Protein AF-A0A932LG18-F1 (afdb_monomer)

Mean predicted aligned error: 5.02 Å

Foldseek 3Di:
DADPPDDPLDGPDDDDDDDDDPPDDCVVCVVVVVVVSNVCSVCVVVVVVCVVVPVDDDD

Nearest PDB structures (foldseek):
  6s83-assembly4_H  TM=9.424E-01  e=5.026E-01  Pyrococcus furiosus DSM 3638
  6s81-assembly2_B  TM=9.270E-01  e=1.639E+00  Pyrococcus furiosus DSM 3638

Solvent-accessible surface area (backbone atoms only — not comparable to full-atom values): 3946 Å² total; per-residue (Å²): 103,80,59,92,90,55,60,88,61,60,55,83,55,85,87,85,87,82,87,72,62,89,97,59,56,68,79,77,46,45,65,58,52,53,46,50,53,54,55,52,32,77,38,48,64,61,51,50,66,39,40,73,81,56,77,47,92,75,135

Structure (mmCIF, N/CA/C/O backbone):
data_AF-A0A932LG18-F1
#
_entry.id   AF-A0A932LG18-F1
#
loop_
_atom_site.group_PDB
_atom_site.id
_atom_site.type_symbol
_atom_site.label_atom_id
_atom_site.label_alt_id
_atom_site.label_comp_id
_atom_site.label_asym_id
_atom_site.label_entity_id
_atom_site.label_seq_id
_atom_site.pdbx_PDB_ins_code
_atom_site.Cartn_x
_atom_site.Cartn_y
_atom_site.Cartn_z
_atom_site.occupancy
_atom_site.B_iso_or_equiv
_atom_site.auth_seq_id
_atom_site.auth_comp_id
_atom_site.auth_asym_id
_atom_site.auth_atom_id
_atom_site.pdbx_PDB_model_num
ATOM 1 N N . MET A 1 1 ? -1.384 14.490 -1.653 1.00 52.25 1 MET A N 1
ATOM 2 C CA . MET A 1 1 ? -0.622 15.473 -2.458 1.00 52.25 1 MET A CA 1
ATOM 3 C C . MET A 1 1 ? 0.562 14.729 -3.048 1.00 52.25 1 MET A C 1
ATOM 5 O O . MET A 1 1 ? 1.124 13.907 -2.337 1.00 52.25 1 MET A O 1
ATOM 9 N N . VAL A 1 2 ? 0.888 14.960 -4.317 1.00 66.00 2 VAL A N 1
ATOM 10 C CA . VAL A 1 2 ? 2.076 14.391 -4.976 1.00 66.00 2 VAL A CA 1
ATOM 11 C C . VAL A 1 2 ? 2.988 15.538 -5.381 1.00 66.00 2 VAL A C 1
ATOM 13 O O . VAL A 1 2 ? 2.494 16.614 -5.723 1.00 66.00 2 VAL A O 1
ATOM 16 N N . GLU A 1 3 ? 4.295 15.329 -5.310 1.00 75.81 3 GLU A N 1
ATOM 17 C CA . GLU A 1 3 ? 5.286 16.335 -5.681 1.00 75.81 3 GLU A CA 1
ATOM 18 C C . GLU A 1 3 ? 5.923 15.964 -7.021 1.00 75.81 3 GLU A C 1
ATOM 20 O O . GLU A 1 3 ? 6.292 14.813 -7.258 1.00 75.81 3 GLU A O 1
ATOM 25 N N . ALA A 1 4 ? 6.024 16.936 -7.928 1.00 73.12 4 ALA A N 1
ATOM 26 C CA . ALA A 1 4 ? 6.636 16.712 -9.229 1.00 73.12 4 ALA A CA 1
ATOM 27 C C . ALA A 1 4 ? 8.138 16.434 -9.063 1.00 73.12 4 ALA A C 1
ATOM 29 O O . ALA A 1 4 ? 8.862 17.250 -8.501 1.00 73.12 4 ALA A O 1
ATOM 30 N N . GLY A 1 5 ? 8.601 15.296 -9.584 1.00 80.19 5 GLY A N 1
ATOM 31 C CA . GLY A 1 5 ? 10.000 14.868 -9.488 1.00 80.19 5 GLY A CA 1
ATOM 32 C C . GLY A 1 5 ? 10.289 13.879 -8.356 1.00 80.19 5 GLY A C 1
ATOM 33 O O . GLY A 1 5 ? 11.385 13.323 -8.337 1.00 80.19 5 GLY A O 1
ATOM 34 N N . HIS A 1 6 ? 9.322 13.605 -7.473 1.00 81.81 6 HIS A N 1
ATOM 35 C CA . HIS A 1 6 ? 9.435 12.526 -6.492 1.00 81.81 6 HIS A CA 1
ATOM 36 C C . HIS A 1 6 ? 9.001 11.170 -7.073 1.00 81.81 6 HIS A C 1
ATOM 38 O O . HIS A 1 6 ? 8.101 11.131 -7.922 1.00 81.81 6 HIS A O 1
ATOM 44 N N . PRO A 1 7 ? 9.628 10.056 -6.641 1.00 86.44 7 PRO A N 1
ATOM 45 C CA . PRO A 1 7 ? 9.196 8.716 -7.019 1.00 86.44 7 PRO A CA 1
ATOM 46 C C . PRO A 1 7 ? 7.722 8.488 -6.666 1.00 86.44 7 PRO A C 1
ATOM 48 O O . PRO A 1 7 ? 7.243 8.899 -5.611 1.00 86.44 7 PRO A O 1
ATOM 51 N N . VAL A 1 8 ? 6.982 7.839 -7.565 1.00 85.12 8 VAL A N 1
ATOM 52 C CA . VAL A 1 8 ? 5.535 7.604 -7.394 1.00 85.12 8 VAL A CA 1
ATOM 53 C C . VAL A 1 8 ? 5.214 6.631 -6.252 1.00 85.12 8 VAL A C 1
ATOM 55 O O . VAL A 1 8 ? 4.108 6.653 -5.721 1.00 85.12 8 VAL A O 1
ATOM 58 N N . ASP A 1 9 ? 6.182 5.801 -5.875 1.00 88.44 9 ASP A N 1
ATOM 59 C CA . ASP A 1 9 ? 6.188 4.896 -4.725 1.00 88.44 9 ASP A CA 1
ATOM 60 C C . ASP A 1 9 ? 6.528 5.594 -3.396 1.00 88.44 9 ASP A C 1
ATOM 62 O O . ASP A 1 9 ? 6.314 5.016 -2.333 1.00 88.44 9 ASP A O 1
ATOM 66 N N . GLU A 1 10 ? 6.970 6.854 -3.426 1.00 88.62 10 GLU A N 1
ATOM 67 C CA . GLU A 1 10 ? 7.299 7.657 -2.241 1.00 88.62 10 GLU A CA 1
ATOM 68 C C . GLU A 1 10 ? 6.400 8.905 -2.148 1.00 88.62 10 GLU A C 1
ATOM 70 O O . GLU A 1 10 ? 6.851 10.041 -2.328 1.00 88.62 10 GLU A O 1
ATOM 75 N N . PRO A 1 11 ? 5.092 8.739 -1.881 1.00 88.19 11 PRO A N 1
ATOM 76 C CA . PRO A 1 11 ? 4.184 9.868 -1.793 1.00 88.19 11 PRO A CA 1
ATOM 77 C C . PRO A 1 11 ? 4.498 10.727 -0.567 1.00 88.19 11 PRO A C 1
ATOM 79 O O . PRO A 1 11 ? 4.774 10.220 0.519 1.00 88.19 11 PRO A O 1
ATOM 82 N N . TRP A 1 12 ? 4.324 12.044 -0.701 1.00 86.38 12 TRP A N 1
ATOM 83 C CA . TRP A 1 12 ? 4.499 12.961 0.429 1.00 86.38 12 TRP A CA 1
ATOM 84 C C . TRP A 1 12 ? 3.535 12.653 1.586 1.00 86.38 12 TRP A C 1
ATOM 86 O O . TRP A 1 12 ? 3.884 12.778 2.758 1.00 86.38 12 TRP A O 1
ATOM 96 N N . VAL A 1 13 ? 2.312 12.227 1.253 1.00 89.50 13 VAL A N 1
ATOM 97 C CA . VAL A 1 13 ? 1.323 11.746 2.221 1.00 89.50 13 VAL A CA 1
ATOM 98 C C . VAL A 1 13 ? 0.556 10.575 1.620 1.00 89.50 13 VAL A C 1
ATOM 100 O O . VAL A 1 13 ? -0.080 10.728 0.574 1.00 89.50 13 VAL A O 1
ATOM 103 N N . ALA A 1 14 ? 0.541 9.452 2.336 1.00 90.06 14 ALA A N 1
ATOM 104 C CA . ALA A 1 14 ? -0.396 8.354 2.141 1.00 90.06 14 ALA A CA 1
ATOM 105 C C . ALA A 1 14 ? -1.363 8.318 3.333 1.00 90.06 14 ALA A C 1
ATOM 107 O O . ALA A 1 14 ? -0.932 8.284 4.486 1.00 90.06 14 ALA A O 1
ATOM 108 N N . SER A 1 15 ? -2.668 8.381 3.071 1.00 91.56 15 SER A N 1
ATOM 109 C CA . SER A 1 15 ? -3.690 8.411 4.118 1.00 91.56 15 SER A CA 1
ATOM 110 C C . SER A 1 15 ? -4.680 7.264 3.961 1.00 91.56 15 SER A C 1
ATOM 112 O O . SER A 1 15 ? -5.087 6.913 2.855 1.00 91.56 15 SER A O 1
ATOM 114 N N . ALA A 1 16 ? -5.101 6.705 5.094 1.00 91.62 16 ALA A N 1
ATOM 115 C CA . ALA A 1 16 ? -6.217 5.777 5.169 1.00 91.62 16 ALA A CA 1
ATOM 116 C C . ALA A 1 16 ? -7.224 6.253 6.207 1.00 91.62 16 ALA A C 1
ATOM 118 O O . ALA A 1 16 ? -6.867 6.694 7.300 1.00 91.62 16 ALA A O 1
ATOM 119 N N . GLN A 1 17 ? -8.496 6.102 5.863 1.00 91.06 17 GLN A N 1
ATOM 120 C CA . GLN A 1 17 ? -9.598 6.2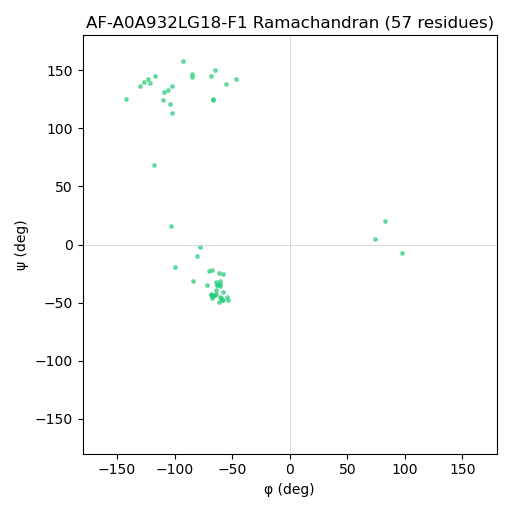02 6.800 1.00 91.06 17 GLN A CA 1
ATOM 121 C C . GLN A 1 17 ? -10.168 4.801 6.990 1.00 91.06 17 GLN A C 1
ATOM 123 O O . GLN A 1 17 ? -10.382 4.075 6.024 1.00 91.06 17 GLN A O 1
ATOM 128 N N . SER A 1 18 ? -10.368 4.396 8.239 1.00 88.75 18 SER A N 1
ATOM 129 C CA . SER A 1 18 ? -10.828 3.049 8.572 1.00 88.75 18 SER A CA 1
ATOM 130 C C . SER A 1 18 ? -12.014 3.114 9.521 1.00 88.75 18 SER A C 1
ATOM 132 O O . SER A 1 18 ? -12.001 3.873 10.488 1.00 88.75 18 SER A O 1
ATOM 134 N N . VAL A 1 19 ? -13.025 2.291 9.249 1.00 92.19 19 VAL A N 1
ATOM 135 C CA . VAL A 1 19 ? -14.124 2.014 10.177 1.00 92.19 19 VAL A CA 1
ATOM 136 C C . VAL A 1 19 ? -13.841 0.660 10.804 1.00 92.19 19 VAL A C 1
ATOM 138 O O . VAL A 1 19 ? -13.822 -0.361 10.117 1.00 92.19 19 VAL A O 1
ATOM 141 N N . LEU A 1 20 ? -13.567 0.661 12.104 1.00 92.06 20 LEU A N 1
ATOM 142 C CA . LEU A 1 20 ? -13.225 -0.553 12.832 1.00 92.06 20 LEU A CA 1
ATOM 143 C C . LEU A 1 20 ? -14.497 -1.267 13.278 1.00 92.06 20 LEU A C 1
ATOM 145 O O . LEU A 1 20 ? -15.487 -0.634 13.647 1.00 92.06 20 LEU A O 1
ATOM 149 N N . LYS A 1 21 ? -14.459 -2.601 13.266 1.00 90.06 21 LYS A N 1
ATOM 150 C CA . LYS A 1 21 ? -15.470 -3.393 13.972 1.00 90.06 21 LYS A CA 1
ATOM 151 C C . LYS A 1 21 ? -15.346 -3.123 15.470 1.00 90.06 21 LYS A C 1
ATOM 153 O O . LYS A 1 21 ? -14.240 -2.861 15.950 1.00 90.06 21 LYS A O 1
ATOM 158 N N . SER A 1 22 ? -16.468 -3.217 16.182 1.00 81.81 22 SER A N 1
ATOM 159 C CA . SER A 1 22 ? -16.517 -3.095 17.641 1.00 81.81 22 SER A CA 1
ATOM 160 C C . SER A 1 22 ? -15.423 -3.942 18.300 1.00 81.81 22 SER A C 1
ATOM 162 O O . SER A 1 22 ? -15.083 -5.016 17.803 1.00 81.81 22 SER A O 1
ATOM 164 N N . ASP A 1 23 ? -14.854 -3.401 19.376 1.00 85.31 23 ASP A N 1
ATOM 165 C CA . ASP A 1 23 ? -13.784 -3.991 20.193 1.00 85.31 23 ASP A CA 1
ATOM 166 C C . ASP A 1 23 ? -12.364 -3.991 19.596 1.00 85.31 23 ASP A C 1
ATOM 168 O O . ASP A 1 23 ? -11.444 -4.484 20.241 1.00 85.31 23 ASP A O 1
ATOM 172 N N . ASN A 1 24 ? -12.141 -3.385 18.422 1.00 87.19 24 ASN A N 1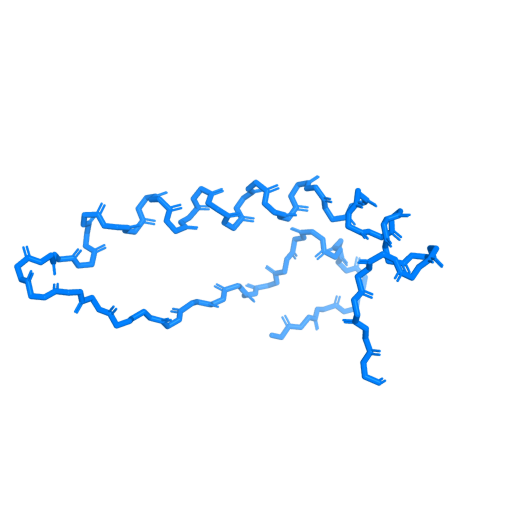
ATOM 173 C CA . ASN A 1 24 ? -10.786 -3.156 17.900 1.00 87.19 24 ASN A CA 1
ATOM 174 C C . ASN A 1 24 ? -10.362 -1.699 18.097 1.00 87.19 24 ASN A C 1
ATOM 176 O O . ASN A 1 24 ? -11.125 -0.774 17.804 1.00 87.19 24 ASN A O 1
ATOM 180 N N . SER A 1 25 ? -9.124 -1.483 18.535 1.00 90.88 25 SER A N 1
ATOM 181 C CA . SER A 1 25 ? -8.520 -0.155 18.579 1.00 90.88 25 SER A CA 1
ATOM 182 C C . SER A 1 25 ? -7.732 0.131 17.301 1.00 90.88 25 SER A C 1
ATOM 184 O O . SER A 1 25 ? -7.272 -0.773 16.600 1.00 90.88 25 SER A O 1
ATOM 186 N N . LEU A 1 26 ? -7.524 1.415 17.003 1.00 89.19 26 LEU A N 1
ATOM 187 C CA . LEU A 1 26 ? -6.683 1.811 15.874 1.00 89.19 26 LEU A CA 1
ATOM 188 C C . LEU A 1 26 ? -5.240 1.312 16.036 1.00 89.19 26 LEU A C 1
ATOM 190 O O . LEU A 1 26 ? -4.610 0.953 15.048 1.00 89.19 26 LEU A O 1
ATOM 194 N N . SER A 1 27 ? -4.726 1.256 17.267 1.00 91.56 27 SER A N 1
ATOM 195 C CA . SER A 1 27 ? -3.389 0.730 17.561 1.00 91.56 27 SER A CA 1
ATOM 196 C C . SER A 1 27 ? -3.217 -0.732 17.154 1.00 91.56 27 SER A C 1
ATOM 198 O O . SER A 1 27 ? -2.120 -1.097 16.740 1.00 91.56 27 SER A O 1
ATOM 200 N N . ASP A 1 28 ? -4.280 -1.536 17.207 1.00 91.69 28 ASP A N 1
ATOM 201 C CA . ASP A 1 28 ? -4.217 -2.961 16.858 1.00 91.69 28 ASP A CA 1
ATOM 202 C C 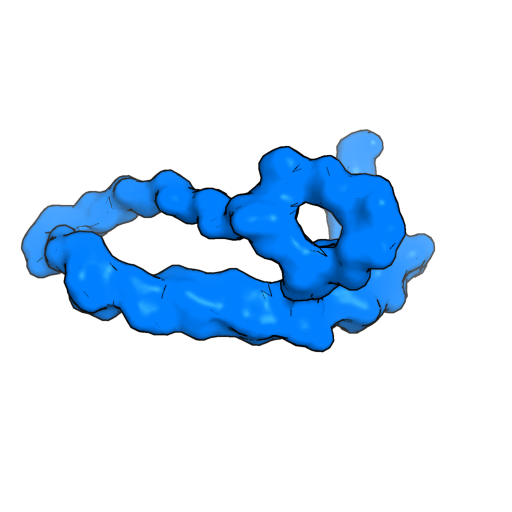. ASP A 1 28 ? -4.054 -3.164 15.347 1.00 91.69 28 ASP A C 1
ATOM 204 O O . ASP A 1 28 ? -3.364 -4.077 14.898 1.00 91.69 28 ASP A O 1
ATOM 208 N N . VAL A 1 29 ? -4.673 -2.290 14.546 1.00 92.38 29 VAL A N 1
ATOM 209 C CA . VAL A 1 29 ? -4.696 -2.413 13.079 1.00 92.38 29 VAL A CA 1
ATOM 210 C C . VAL A 1 29 ? -3.685 -1.517 12.373 1.00 92.38 29 VAL A C 1
ATOM 212 O O . VAL A 1 29 ? -3.343 -1.779 11.221 1.00 92.38 29 VAL A O 1
ATOM 215 N N . ARG A 1 30 ? -3.183 -0.472 13.040 1.00 93.69 30 ARG A N 1
ATOM 216 C CA . ARG A 1 30 ? -2.244 0.493 12.457 1.00 93.69 30 ARG A CA 1
ATOM 217 C C . ARG A 1 30 ? -1.009 -0.179 11.837 1.00 93.69 30 ARG A C 1
ATOM 219 O O . ARG A 1 30 ? -0.736 0.135 10.682 1.00 93.69 30 ARG A O 1
ATOM 226 N N . PRO A 1 31 ? -0.313 -1.126 12.500 1.00 95.31 31 PRO A N 1
ATOM 227 C CA . PRO A 1 31 ? 0.854 -1.773 11.899 1.00 95.31 31 PRO A CA 1
ATOM 228 C C . PRO A 1 31 ? 0.504 -2.566 10.636 1.00 95.31 31 PRO A C 1
ATOM 230 O O . PRO A 1 31 ? 1.280 -2.607 9.685 1.00 95.31 31 PRO A O 1
ATOM 233 N N . ALA A 1 32 ? -0.679 -3.187 10.603 1.00 95.06 32 ALA A N 1
ATOM 234 C CA . ALA A 1 32 ? -1.144 -3.917 9.429 1.00 95.06 32 ALA A CA 1
ATOM 235 C C . ALA A 1 32 ? -1.450 -2.965 8.265 1.00 95.06 32 ALA A C 1
ATOM 237 O O . ALA A 1 32 ? -1.060 -3.248 7.137 1.00 95.06 32 ALA A O 1
ATOM 238 N N . ILE A 1 33 ? -2.092 -1.828 8.546 1.00 94.62 33 ILE A N 1
ATOM 239 C CA . ILE A 1 33 ? -2.358 -0.781 7.553 1.00 94.62 33 ILE A CA 1
ATOM 240 C C . ILE A 1 33 ? -1.038 -0.229 7.001 1.00 94.62 33 ILE A C 1
ATOM 242 O O . ILE A 1 33 ? -0.865 -0.187 5.788 1.00 94.62 33 ILE A O 1
ATOM 246 N N . GLU A 1 34 ? -0.088 0.135 7.868 1.00 94.88 34 GLU A N 1
ATOM 247 C CA . GLU A 1 34 ? 1.235 0.635 7.459 1.00 94.88 34 GLU A CA 1
ATOM 248 C C . GLU A 1 34 ? 1.980 -0.383 6.585 1.00 94.88 34 GLU A C 1
ATOM 250 O O . GLU A 1 34 ? 2.561 -0.010 5.565 1.00 94.88 34 GLU A O 1
ATOM 255 N N . ARG A 1 35 ? 1.900 -1.676 6.925 1.00 96.56 35 ARG A N 1
ATOM 256 C CA . ARG A 1 35 ? 2.493 -2.745 6.113 1.00 96.56 35 ARG A CA 1
ATOM 257 C C . ARG A 1 35 ? 1.836 -2.866 4.741 1.00 96.56 35 ARG A C 1
ATOM 259 O O . ARG A 1 35 ? 2.553 -2.976 3.759 1.00 96.56 35 ARG A O 1
ATOM 266 N N . ILE A 1 36 ? 0.506 -2.791 4.661 1.00 95.62 36 ILE A N 1
ATOM 267 C CA . ILE A 1 36 ? -0.212 -2.806 3.377 1.00 95.62 36 ILE A CA 1
ATOM 268 C C . ILE A 1 36 ? 0.237 -1.632 2.503 1.00 95.62 36 ILE A C 1
ATOM 270 O O . ILE A 1 36 ? 0.552 -1.839 1.339 1.00 95.62 36 ILE A O 1
ATOM 274 N N . PHE A 1 37 ? 0.334 -0.416 3.053 1.00 94.31 37 PHE A N 1
ATOM 275 C CA . PHE A 1 37 ? 0.849 0.726 2.290 1.00 94.31 37 PHE A CA 1
ATOM 276 C C . PHE A 1 37 ? 2.267 0.484 1.775 1.00 94.31 37 PHE A C 1
ATOM 278 O O . PHE A 1 37 ? 2.526 0.715 0.598 1.00 94.31 37 PHE A O 1
ATOM 285 N N . SER A 1 38 ? 3.169 0.012 2.638 1.00 94.25 38 SER A N 1
ATOM 286 C CA . SER A 1 38 ? 4.551 -0.280 2.252 1.00 94.25 38 SER A CA 1
ATOM 287 C C . SER A 1 38 ? 4.629 -1.346 1.156 1.00 94.25 38 SER A C 1
ATOM 289 O O . SER A 1 38 ? 5.372 -1.172 0.193 1.00 94.25 38 SER A O 1
ATOM 291 N N . ASP A 1 39 ? 3.869 -2.434 1.298 1.00 95.50 39 ASP A N 1
ATOM 292 C CA . ASP A 1 39 ? 3.861 -3.553 0.356 1.00 95.50 39 ASP A CA 1
ATOM 293 C C . ASP A 1 39 ? 3.275 -3.117 -1.002 1.00 95.50 39 ASP A C 1
ATOM 295 O O . ASP A 1 39 ? 3.850 -3.422 -2.045 1.00 95.50 39 ASP A O 1
ATOM 299 N N . GLU A 1 40 ? 2.172 -2.364 -1.023 1.00 94.06 40 GLU A N 1
ATOM 300 C CA . GLU A 1 40 ? 1.546 -1.890 -2.268 1.00 94.06 40 GLU A CA 1
ATOM 301 C C . GLU A 1 40 ? 2.415 -0.853 -2.997 1.00 94.06 40 GLU A C 1
ATOM 303 O O . GLU A 1 40 ? 2.606 -0.951 -4.211 1.00 94.06 40 GLU A O 1
ATOM 308 N N . LEU A 1 41 ? 3.001 0.109 -2.271 1.00 93.69 41 LEU A N 1
ATOM 309 C CA . LEU A 1 41 ? 3.879 1.127 -2.861 1.00 93.69 41 LEU A CA 1
ATOM 310 C C . LEU A 1 41 ? 5.149 0.503 -3.453 1.00 93.69 41 LEU A C 1
ATOM 312 O O . LEU A 1 41 ? 5.505 0.811 -4.591 1.00 93.69 41 LEU A O 1
ATOM 316 N N . ALA A 1 42 ? 5.772 -0.449 -2.751 1.00 94.19 42 ALA A N 1
ATOM 317 C CA . ALA A 1 42 ? 6.930 -1.182 -3.266 1.00 94.19 42 ALA A CA 1
ATOM 318 C C . ALA A 1 42 ? 6.614 -1.987 -4.544 1.00 94.19 42 ALA A C 1
ATOM 320 O O . ALA A 1 42 ? 7.503 -2.248 -5.357 1.00 94.19 42 ALA A O 1
ATOM 321 N N . ASN A 1 43 ? 5.346 -2.360 -4.749 1.00 94.12 43 ASN A N 1
ATOM 322 C CA . ASN A 1 43 ? 4.880 -3.155 -5.885 1.00 94.12 43 ASN A CA 1
ATOM 323 C C . ASN A 1 43 ? 4.164 -2.330 -6.973 1.00 94.12 43 ASN A C 1
ATOM 325 O O . ASN A 1 43 ? 3.543 -2.903 -7.873 1.00 94.12 43 ASN A O 1
ATOM 329 N N . ILE A 1 44 ? 4.294 -0.997 -6.975 1.00 91.19 44 ILE A N 1
ATOM 330 C CA . ILE A 1 44 ? 3.604 -0.115 -7.939 1.00 91.19 44 ILE A CA 1
ATOM 331 C C . ILE A 1 44 ? 3.933 -0.431 -9.414 1.00 91.19 44 ILE A C 1
ATOM 333 O O .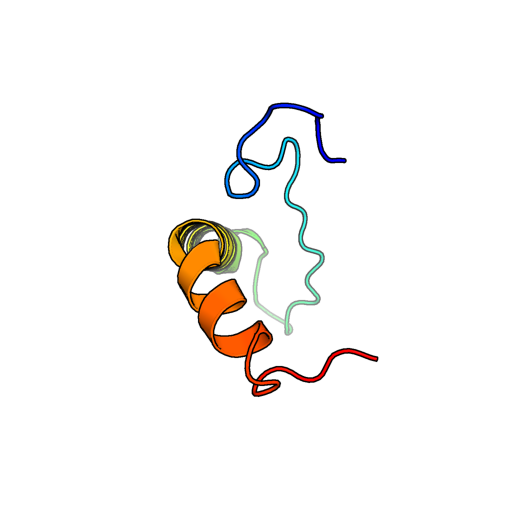 ILE A 1 44 ? 3.132 -0.192 -10.325 1.00 91.19 44 ILE A O 1
ATOM 337 N N . ARG A 1 45 ? 5.106 -1.022 -9.676 1.00 91.31 45 ARG A N 1
ATOM 338 C CA . ARG A 1 45 ? 5.477 -1.502 -11.017 1.00 91.31 45 ARG A CA 1
ATOM 339 C C . ARG A 1 45 ? 4.627 -2.689 -11.457 1.00 91.31 45 ARG A C 1
ATOM 341 O O . ARG A 1 45 ? 4.086 -2.650 -12.556 1.00 91.31 45 ARG A O 1
ATOM 348 N N . ALA A 1 46 ? 4.437 -3.681 -10.588 1.00 92.75 46 ALA A N 1
ATOM 349 C CA . ALA A 1 46 ? 3.578 -4.830 -10.870 1.00 92.75 46 ALA A CA 1
ATOM 350 C C . ALA A 1 46 ? 2.115 -4.400 -11.067 1.00 92.75 46 ALA A C 1
ATOM 352 O O . ALA A 1 46 ? 1.411 -4.939 -11.919 1.00 92.75 46 ALA A O 1
ATOM 353 N N . PHE A 1 47 ? 1.661 -3.377 -10.331 1.00 92.19 47 PHE A N 1
ATOM 354 C CA . PHE A 1 47 ? 0.368 -2.742 -10.593 1.00 92.19 47 PHE A CA 1
ATOM 355 C C . PHE A 1 47 ? 0.289 -2.193 -12.027 1.00 92.19 47 PHE A C 1
ATOM 357 O O . PHE A 1 47 ? -0.669 -2.478 -12.742 1.00 92.19 47 PHE A O 1
ATOM 364 N N . SER A 1 48 ? 1.314 -1.463 -12.473 1.00 91.81 48 SER A N 1
ATOM 365 C CA . SER A 1 48 ? 1.365 -0.879 -13.822 1.00 91.81 48 SER A CA 1
ATOM 366 C C . SER A 1 48 ? 1.399 -1.947 -14.925 1.00 91.81 48 SER A C 1
ATOM 368 O O . SER A 1 48 ? 0.729 -1.802 -15.947 1.00 91.81 48 SER A O 1
ATOM 370 N N . GLU A 1 49 ? 2.127 -3.042 -14.702 1.00 94.62 49 GLU A N 1
ATOM 371 C CA . GLU A 1 49 ? 2.204 -4.191 -15.616 1.00 94.62 49 GLU A CA 1
ATOM 372 C C . GLU A 1 49 ? 0.860 -4.905 -15.786 1.00 94.62 49 GLU A C 1
ATOM 374 O O . GLU A 1 49 ? 0.579 -5.394 -16.874 1.00 94.62 49 GLU A O 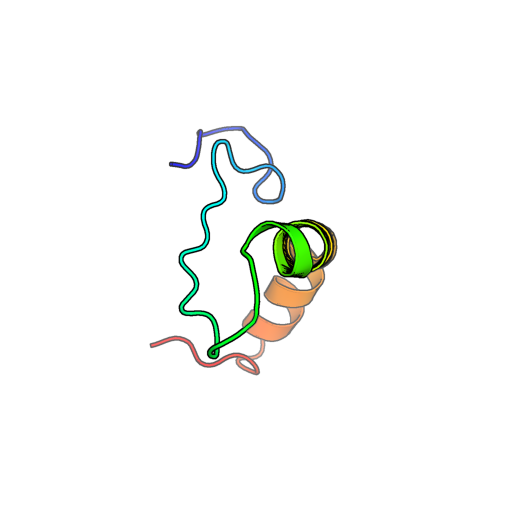1
ATOM 379 N N . ARG A 1 50 ? 0.016 -4.924 -14.748 1.00 94.50 50 ARG A N 1
ATOM 380 C CA . ARG A 1 50 ? -1.350 -5.480 -14.792 1.00 94.50 50 ARG A CA 1
ATOM 381 C C . ARG A 1 50 ? -2.371 -4.485 -15.334 1.00 94.50 50 ARG A C 1
ATOM 383 O O . ARG A 1 50 ? -3.346 -4.866 -15.980 1.00 94.50 50 ARG A O 1
ATOM 390 N N . LEU A 1 51 ? -2.148 -3.194 -15.097 1.00 93.75 51 LEU A N 1
ATOM 391 C CA . LEU A 1 51 ? -3.002 -2.135 -15.618 1.00 93.75 51 LEU A CA 1
ATOM 392 C C . LEU A 1 51 ? -2.905 -2.031 -17.145 1.00 93.75 51 LEU A C 1
ATOM 394 O O . LEU A 1 51 ? -3.929 -1.925 -17.812 1.00 93.75 51 LEU A O 1
ATOM 398 N N . ALA A 1 52 ? -1.694 -2.095 -17.704 1.00 92.75 52 ALA A N 1
ATOM 399 C CA . ALA A 1 52 ? -1.450 -1.962 -19.142 1.00 92.75 52 ALA A CA 1
ATOM 400 C C . ALA A 1 52 ? -2.262 -2.933 -20.036 1.00 92.75 52 ALA A C 1
ATOM 402 O O . ALA A 1 52 ? -2.829 -2.470 -21.027 1.00 92.75 52 ALA A O 1
ATOM 403 N N . PRO A 1 53 ? -2.370 -4.241 -19.727 1.00 94.75 53 PRO A N 1
ATOM 404 C CA . PRO A 1 53 ? -3.202 -5.176 -20.486 1.00 94.75 53 PRO A CA 1
ATOM 405 C C . PRO A 1 53 ? -4.704 -5.083 -20.165 1.00 94.75 53 PRO A C 1
ATOM 407 O O . PRO A 1 53 ? -5.491 -5.796 -20.785 1.00 94.75 53 PRO A O 1
ATOM 410 N N . GLY A 1 54 ? -5.123 -4.229 -19.223 1.00 92.69 54 GLY A N 1
ATOM 411 C CA . GLY A 1 54 ? -6.527 -4.071 -18.834 1.00 92.69 54 GLY A CA 1
ATOM 412 C C . GLY A 1 54 ? -7.033 -5.104 -17.822 1.00 92.69 54 GLY A C 1
ATOM 413 O O . GLY A 1 54 ? -8.240 -5.297 -17.704 1.00 92.69 54 GLY A O 1
ATOM 414 N N . GL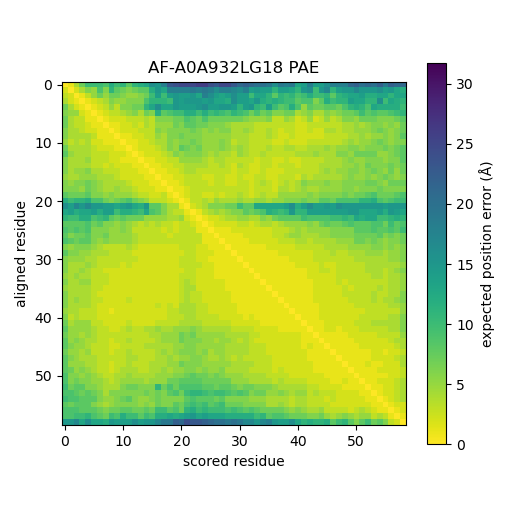U A 1 55 ? -6.145 -5.774 -17.078 1.00 95.19 55 GLU A N 1
ATOM 415 C CA . GLU A 1 55 ? -6.550 -6.704 -16.006 1.00 95.19 55 GLU A CA 1
ATOM 416 C C . GLU A 1 55 ? -7.156 -5.980 -14.800 1.00 95.19 55 GLU A C 1
ATOM 418 O O . GLU A 1 55 ? -7.891 -6.571 -14.006 1.00 95.19 55 GLU A O 1
ATOM 423 N N . LEU A 1 56 ? -6.818 -4.700 -14.644 1.00 90.19 56 LEU A N 1
ATOM 424 C CA . LEU A 1 56 ? -7.358 -3.831 -13.614 1.00 90.19 56 LEU A CA 1
ATOM 425 C C . LEU A 1 56 ? -8.385 -2.891 -14.254 1.00 90.19 56 LEU A C 1
ATOM 427 O O . LEU A 1 56 ? -8.026 -2.143 -15.165 1.00 90.19 56 LEU A O 1
ATOM 431 N N . PRO A 1 57 ? -9.654 -2.913 -13.804 1.00 87.94 57 PRO A N 1
ATOM 432 C CA . PRO A 1 57 ? -10.675 -2.044 -14.359 1.00 87.94 57 PRO A CA 1
ATOM 433 C C . PRO A 1 57 ? -10.353 -0.587 -14.025 1.00 87.94 57 PRO A C 1
ATOM 435 O O . PRO A 1 57 ? -10.204 -0.219 -12.860 1.00 87.94 57 PRO A O 1
ATOM 438 N N . VAL A 1 58 ? -10.288 0.239 -15.063 1.00 83.94 58 VAL A N 1
ATOM 439 C CA . VAL A 1 58 ? -10.258 1.698 -14.969 1.00 83.94 58 VAL A CA 1
ATOM 440 C C . VAL A 1 58 ? -11.439 2.256 -15.751 1.00 83.94 58 VAL A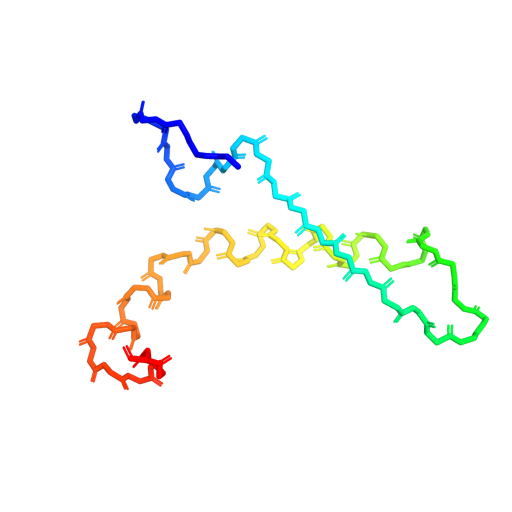 C 1
ATOM 442 O O . VAL A 1 58 ? -11.812 1.704 -16.785 1.00 83.94 58 VAL A O 1
ATOM 445 N N . CYS A 1 59 ? -12.074 3.275 -15.177 1.00 65.62 59 CYS A N 1
ATOM 446 C CA . CYS A 1 59 ? -13.333 3.853 -15.637 1.00 65.62 59 CYS A CA 1
ATOM 447 C C . CYS A 1 59 ? -13.218 4.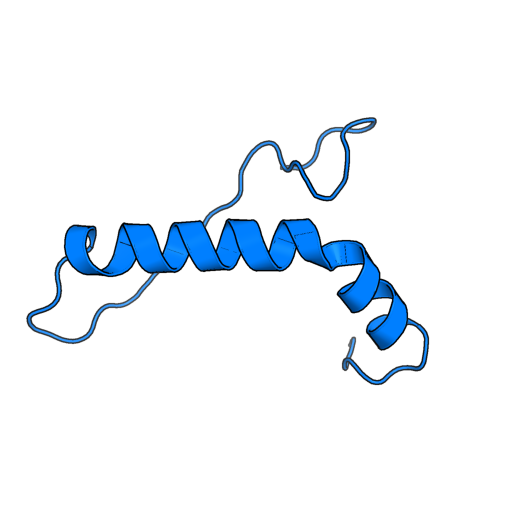534 -17.004 1.00 65.62 59 CYS A C 1
ATOM 449 O O . CYS A 1 59 ? -12.197 5.226 -17.223 1.00 65.62 59 CYS A O 1
#

pLDDT: mean 88.99, std 8.1, range [52.25, 96.56]

Secondary structure (DSSP, 8-state):
---TTS-TTS-S-------PPTT--HHHHHHHHHHHHHHHHHTHHHHHHHHTTT-S---

Ra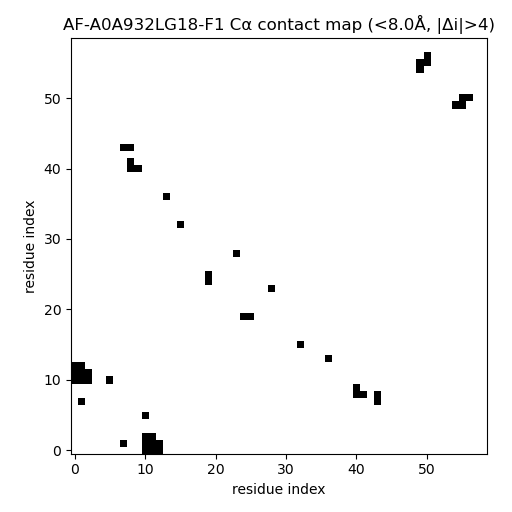dius of gyration: 14.68 Å; Cα contacts (8 Å, |Δi|>4): 24; chains: 1; bounding box: 26×23×41 Å

Sequence (59 aa):
MVEAGHPVDEPWVASAQSVLKSDNSLSDVRPAIERIFSDELANIRAFSERLAPGELPVC